Protein AF-A0A7S3KSI7-F1 (afdb_monomer)

Radius of gyration: 38.31 Å; Cα contacts (8 Å, |Δi|>4): 47; chains: 1; bounding box: 73×59×110 Å

Nearest PDB structures (foldseek):
  5izs-assembly2_D  TM=7.923E-01  e=4.953E+00  synthetic construct
  7sqc-assembly1_1X  TM=5.044E-01  e=9.067E+00  Chlamydomonas reinhardtii

pLDDT: mean 72.1, std 18.75, range [38.03, 95.75]

Sequence (167 aa):
MSDFTNKLNKFKLYYVPPKTVVEKDIQKEEAYDKYTKAVSMTLAVPLFLQGYQITLINKPGMSSTFNRISKLKWLSVLGATGLGLYHLFELDKRLTYLNRIYPEKTEYQKNLSREAVLHKLRGEQQGKKQFTAQETQIYKKMYSLGSNPSAKATKSYIPVDFKPDDE

Organism: Euplotes crassus (NCBI:txid5936)

Solvent-accessible surface area (backbone atoms only — not comparable to full-atom values): 9932 Å² total; per-residue (Å²): 118,68,70,56,55,57,49,51,55,54,46,66,77,62,65,72,55,73,66,59,55,55,52,50,50,54,56,48,50,56,51,50,50,51,45,51,54,53,42,50,60,42,49,46,54,33,51,49,46,50,55,53,51,56,76,50,62,94,45,88,90,44,63,68,59,50,54,51,50,53,52,49,29,54,52,37,45,54,50,29,52,53,53,41,51,52,48,48,55,52,48,53,52,50,52,52,49,50,43,66,77,55,63,73,72,47,71,67,54,50,50,49,52,51,48,52,52,50,48,50,55,50,49,54,51,62,75,56,62,71,69,50,74,64,54,51,49,52,52,49,55,70,72,63,67,70,82,76,100,79,74,82,90,76,83,85,85,75,87,75,89,87,78,87,84,90,130

Foldseek 3Di:
DVVVVVVVVVCVVQDDDPVLVVVLVVQLVVLVVVLVVLLVVLVVVLVVLVVVLVVCPPDPPCVVVNVVSVVVSVVSVVVSVVVSVVSVVVSVVVNVVSCVVRPDQPVVNVVVVVVVVVVVVVVVVVVPPPCDPVNVVVVCVVVVPDDDPDDDDDDDDDPDDDDDDDD

Structure (mmCIF, N/CA/C/O backbone):
data_AF-A0A7S3KSI7-F1
#
_entry.id   AF-A0A7S3KSI7-F1
#
loop_
_atom_site.group_PDB
_atom_site.id
_atom_site.type_symbol
_atom_site.label_atom_id
_atom_site.label_alt_id
_atom_site.label_comp_id
_atom_site.label_asym_id
_atom_site.label_entity_id
_atom_site.label_seq_id
_atom_site.pdbx_PDB_ins_code
_atom_site.Cartn_x
_atom_site.Cartn_y
_atom_site.Cartn_z
_atom_site.occupancy
_atom_site.B_iso_or_equiv
_atom_site.auth_seq_id
_atom_site.auth_comp_id
_atom_site.auth_asym_id
_atom_site.auth_atom_id
_atom_site.pdbx_PDB_model_num
ATOM 1 N N . MET A 1 1 ? 37.770 -2.211 -34.748 1.00 46.41 1 MET A N 1
ATOM 2 C CA . MET A 1 1 ? 36.329 -2.254 -35.107 1.00 46.41 1 MET A CA 1
ATOM 3 C C . MET A 1 1 ? 35.544 -3.380 -34.414 1.00 46.41 1 MET A C 1
ATOM 5 O O . MET A 1 1 ? 34.334 -3.242 -34.305 1.00 46.41 1 MET A O 1
ATOM 9 N N . SER A 1 2 ? 36.180 -4.438 -33.887 1.00 48.22 2 SER A N 1
ATOM 10 C CA . SER A 1 2 ? 35.518 -5.564 -33.187 1.00 48.22 2 SER A CA 1
ATOM 11 C C . SER A 1 2 ? 34.871 -5.209 -31.836 1.00 48.22 2 SER A C 1
ATOM 13 O O . SER A 1 2 ? 33.855 -5.793 -31.462 1.00 48.22 2 SER A O 1
ATOM 15 N N . ASP A 1 3 ? 35.395 -4.210 -31.119 1.00 53.09 3 ASP A N 1
ATOM 16 C CA . ASP A 1 3 ? 34.786 -3.736 -29.865 1.00 53.09 3 ASP A CA 1
ATOM 17 C C . ASP A 1 3 ? 33.404 -3.111 -30.067 1.00 53.09 3 ASP A C 1
ATOM 19 O O . ASP A 1 3 ? 32.559 -3.138 -29.169 1.00 53.09 3 ASP A O 1
ATOM 23 N N . PHE A 1 4 ? 33.149 -2.556 -31.254 1.00 52.59 4 PHE A N 1
A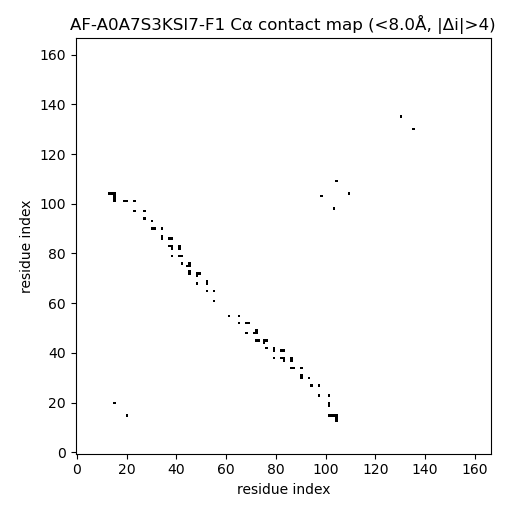TOM 24 C CA . PHE A 1 4 ? 31.880 -1.910 -31.564 1.00 52.59 4 PHE A CA 1
ATOM 25 C C . PHE A 1 4 ? 30.775 -2.943 -31.793 1.00 52.59 4 PHE A C 1
ATOM 27 O O . PHE A 1 4 ? 29.666 -2.761 -31.300 1.00 52.59 4 PHE A O 1
ATOM 34 N N . THR A 1 5 ? 31.084 -4.062 -32.452 1.00 55.84 5 THR A N 1
ATOM 35 C CA . THR A 1 5 ? 30.153 -5.177 -32.685 1.00 55.84 5 THR A CA 1
ATOM 36 C C . THR A 1 5 ? 29.806 -5.925 -31.397 1.00 55.84 5 THR A C 1
ATOM 38 O O . THR A 1 5 ? 28.632 -6.219 -31.167 1.00 55.84 5 THR A O 1
ATOM 41 N N . ASN A 1 6 ? 30.774 -6.143 -30.499 1.00 55.34 6 ASN A N 1
ATOM 42 C CA . ASN A 1 6 ? 30.502 -6.723 -29.176 1.00 55.34 6 ASN A CA 1
ATOM 43 C C . ASN A 1 6 ? 29.644 -5.803 -28.294 1.00 55.34 6 ASN A C 1
ATOM 45 O O . ASN A 1 6 ? 28.735 -6.269 -27.600 1.00 55.34 6 ASN A O 1
ATOM 49 N N . LYS A 1 7 ? 29.876 -4.485 -28.350 1.00 53.31 7 LYS A N 1
ATOM 50 C CA . LYS A 1 7 ? 29.002 -3.504 -27.693 1.00 53.31 7 LYS A CA 1
ATOM 51 C C . LYS A 1 7 ? 27.604 -3.501 -28.316 1.00 53.31 7 LYS A C 1
ATOM 53 O O . LYS A 1 7 ? 26.633 -3.522 -27.567 1.00 53.31 7 LYS A O 1
ATOM 58 N N . LEU A 1 8 ? 27.478 -3.559 -29.643 1.00 53.25 8 LEU A N 1
ATOM 59 C CA . LEU A 1 8 ? 26.185 -3.575 -30.342 1.00 53.25 8 LEU A CA 1
ATOM 60 C C . LEU A 1 8 ? 25.327 -4.797 -29.970 1.00 53.25 8 LEU A C 1
ATOM 62 O O . LEU A 1 8 ? 24.127 -4.659 -29.731 1.00 53.25 8 LEU A O 1
ATOM 66 N N . ASN A 1 9 ? 25.944 -5.976 -29.850 1.00 47.94 9 ASN A N 1
ATOM 67 C CA . ASN A 1 9 ? 25.255 -7.188 -29.402 1.00 47.94 9 ASN A CA 1
ATOM 68 C C . ASN A 1 9 ? 24.831 -7.108 -27.929 1.00 47.94 9 ASN A C 1
ATOM 70 O O . ASN A 1 9 ? 23.714 -7.507 -27.600 1.00 47.94 9 ASN A O 1
ATOM 74 N N . LYS A 1 10 ? 25.649 -6.502 -27.054 1.00 53.81 10 LYS A N 1
ATOM 75 C CA . LYS A 1 10 ? 25.213 -6.152 -25.691 1.00 53.81 10 LYS A CA 1
ATOM 76 C C . LYS A 1 10 ? 24.030 -5.177 -25.708 1.00 53.81 10 LYS A C 1
ATOM 78 O O . LYS A 1 10 ? 23.093 -5.367 -24.944 1.00 53.81 10 LYS A O 1
ATOM 83 N N . PHE A 1 11 ? 24.012 -4.181 -26.594 1.00 51.50 11 PHE A N 1
ATOM 84 C CA . PHE A 1 11 ? 22.884 -3.246 -26.710 1.00 51.50 11 PHE A CA 1
ATOM 85 C C . PHE A 1 11 ? 21.586 -3.919 -27.143 1.00 51.50 11 PHE A C 1
ATOM 87 O O . PHE A 1 11 ? 20.526 -3.569 -26.629 1.00 51.50 11 PHE A O 1
ATOM 94 N N . LYS A 1 12 ? 21.661 -4.907 -28.039 1.00 52.75 12 LYS A N 1
ATOM 95 C CA . LYS A 1 12 ? 20.489 -5.669 -28.485 1.00 52.75 12 LYS A CA 1
ATOM 96 C C . LYS A 1 12 ? 19.874 -6.503 -27.354 1.00 52.75 12 LYS A C 1
ATOM 98 O O . LYS A 1 12 ? 18.660 -6.656 -27.320 1.00 52.75 12 LYS A O 1
ATOM 103 N N . LEU A 1 13 ? 20.693 -6.972 -26.408 1.00 49.91 13 LEU A N 1
ATOM 104 C CA . LEU A 1 13 ? 20.244 -7.754 -25.250 1.00 49.91 13 LEU A CA 1
ATOM 105 C C . LEU A 1 13 ? 19.521 -6.922 -24.172 1.00 49.91 13 LEU A C 1
ATOM 107 O O . LEU A 1 13 ? 18.749 -7.478 -23.400 1.00 49.91 13 LEU A O 1
ATOM 111 N N . TYR A 1 14 ? 19.755 -5.605 -24.118 1.00 54.44 14 TYR A N 1
ATOM 112 C CA . TYR A 1 14 ? 19.194 -4.705 -23.095 1.00 54.44 14 TYR A CA 1
ATOM 113 C C . TYR A 1 14 ? 18.338 -3.570 -23.678 1.00 54.44 14 TYR A C 1
ATOM 115 O O . TYR A 1 14 ? 17.995 -2.610 -22.981 1.00 54.44 14 TYR A O 1
ATOM 123 N N . TYR A 1 15 ? 17.983 -3.642 -24.963 1.00 56.59 15 TYR A N 1
ATOM 124 C CA . TYR A 1 15 ? 17.080 -2.668 -25.560 1.00 56.59 15 TYR A CA 1
ATOM 125 C C . TYR A 1 15 ? 15.649 -2.931 -25.088 1.00 56.59 15 TYR A C 1
ATOM 127 O O . TYR A 1 15 ? 14.918 -3.726 -25.666 1.00 56.59 15 TYR A O 1
ATOM 135 N N . VAL A 1 16 ? 15.251 -2.225 -24.033 1.00 59.00 16 VAL A N 1
ATOM 136 C CA . VAL A 1 16 ? 13.857 -2.142 -23.595 1.00 59.00 16 VAL A CA 1
ATOM 137 C C . VAL A 1 16 ? 13.139 -1.116 -24.491 1.00 59.00 16 VAL A C 1
ATOM 139 O O . VAL A 1 16 ? 13.557 0.058 -24.511 1.00 59.00 16 VAL A O 1
ATOM 142 N N . PRO A 1 17 ? 12.114 -1.521 -25.270 1.00 60.16 17 PRO A N 1
ATOM 143 C CA . PRO A 1 17 ? 11.303 -0.591 -26.045 1.00 60.16 17 PRO A CA 1
ATOM 144 C C . PRO A 1 17 ? 10.681 0.489 -25.142 1.00 60.16 17 PRO A C 1
ATOM 146 O O . PRO A 1 17 ? 10.358 0.226 -23.987 1.00 60.16 17 PRO A O 1
ATOM 149 N N . PRO A 1 18 ? 10.435 1.710 -25.640 1.00 63.09 18 PRO A N 1
ATOM 150 C CA . PRO A 1 18 ? 9.734 2.726 -24.851 1.00 63.09 18 PRO A CA 1
ATOM 151 C C . PRO A 1 18 ? 8.331 2.261 -24.420 1.00 63.09 18 PRO A C 1
ATOM 153 O O . PRO A 1 18 ? 7.899 2.569 -23.315 1.00 63.09 18 PRO A O 1
ATOM 156 N N . LYS A 1 19 ? 7.657 1.441 -25.240 1.00 64.50 19 LYS A N 1
ATOM 157 C CA . LYS A 1 19 ? 6.333 0.874 -24.932 1.00 64.50 19 LYS A CA 1
ATOM 158 C C . LYS A 1 19 ? 6.326 -0.006 -23.675 1.00 64.50 19 LYS A C 1
ATOM 160 O O . LYS A 1 19 ? 5.401 0.089 -22.883 1.00 64.50 19 LYS A O 1
ATOM 165 N N . THR A 1 20 ? 7.375 -0.796 -23.449 1.00 68.19 20 THR A N 1
ATOM 166 C CA . THR A 1 20 ? 7.461 -1.691 -22.281 1.00 68.19 20 THR A CA 1
ATOM 167 C C . THR A 1 20 ? 7.762 -0.944 -20.981 1.00 68.19 20 THR A C 1
ATOM 169 O O . THR A 1 20 ? 7.470 -1.450 -19.906 1.00 68.19 20 THR A O 1
ATOM 172 N N . VAL A 1 21 ? 8.332 0.267 -21.057 1.00 69.31 21 VAL A N 1
ATOM 173 C CA . VAL A 1 21 ? 8.498 1.133 -19.875 1.00 69.31 21 VAL A CA 1
ATOM 174 C C . VAL A 1 21 ? 7.144 1.697 -19.445 1.00 69.31 21 VAL A C 1
ATOM 176 O O . VAL A 1 21 ? 6.805 1.623 -18.273 1.00 69.31 21 VAL A O 1
ATOM 179 N N . VAL A 1 22 ? 6.338 2.165 -20.404 1.00 73.81 22 VAL A N 1
ATOM 180 C CA . VAL A 1 22 ? 4.974 2.654 -20.134 1.00 73.81 22 VAL A CA 1
ATOM 181 C C . VAL A 1 22 ? 4.102 1.547 -19.536 1.00 73.81 22 VAL A C 1
ATOM 183 O O . VAL A 1 22 ? 3.391 1.769 -18.564 1.00 73.81 22 VAL A O 1
ATOM 186 N N . GLU A 1 23 ? 4.195 0.33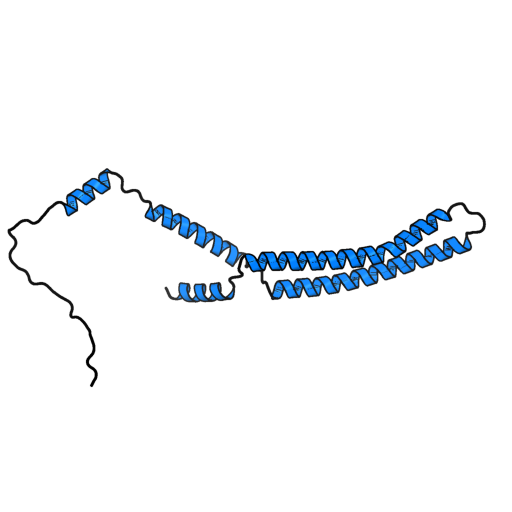1 -20.070 1.00 76.81 23 GLU A N 1
ATOM 187 C CA . GLU A 1 23 ? 3.441 -0.816 -19.558 1.00 76.81 23 GLU A CA 1
ATOM 188 C C . GLU A 1 23 ? 3.864 -1.216 -18.134 1.00 76.81 23 GLU A C 1
ATOM 190 O O . GLU A 1 23 ? 3.015 -1.535 -17.302 1.00 76.81 23 GLU A O 1
ATOM 195 N N . LYS A 1 24 ? 5.164 -1.122 -17.814 1.00 77.62 24 LYS A N 1
ATOM 196 C CA . LYS A 1 24 ? 5.678 -1.298 -16.447 1.00 77.62 24 LYS A CA 1
ATOM 197 C C . LYS A 1 24 ? 5.070 -0.275 -15.488 1.00 77.62 24 LYS A C 1
ATOM 199 O O . LYS A 1 24 ? 4.698 -0.646 -14.377 1.00 77.62 24 LYS A O 1
ATOM 204 N N . ASP A 1 25 ? 4.985 0.987 -15.897 1.00 81.12 25 ASP A N 1
ATOM 205 C CA . ASP A 1 25 ? 4.461 2.057 -15.047 1.00 81.12 25 ASP A CA 1
ATOM 206 C C . ASP A 1 25 ? 2.959 1.882 -14.782 1.00 81.12 25 ASP A C 1
ATOM 208 O O . ASP A 1 25 ? 2.550 1.947 -13.624 1.00 81.12 25 ASP A O 1
ATOM 212 N N . ILE A 1 26 ? 2.171 1.501 -15.795 1.00 85.19 26 ILE A N 1
ATOM 213 C CA . ILE A 1 26 ? 0.746 1.150 -15.629 1.00 85.19 26 ILE A CA 1
ATOM 214 C C . ILE A 1 26 ? 0.580 -0.014 -14.639 1.00 85.19 26 ILE A C 1
ATOM 216 O O . ILE A 1 26 ? -0.262 0.030 -13.744 1.00 85.19 26 ILE A O 1
ATOM 220 N N . GLN A 1 27 ? 1.408 -1.057 -14.754 1.00 84.31 27 GLN A N 1
ATOM 221 C CA . GLN A 1 27 ? 1.342 -2.213 -13.851 1.00 84.31 27 GLN A CA 1
ATOM 222 C C . GLN A 1 27 ? 1.767 -1.878 -12.415 1.00 84.31 27 GLN A C 1
ATOM 224 O O . GLN A 1 27 ? 1.268 -2.493 -11.467 1.00 84.31 27 GLN A O 1
ATOM 229 N N . LYS A 1 28 ? 2.688 -0.923 -12.235 1.00 87.88 28 LYS A N 1
ATOM 230 C CA . LYS A 1 28 ? 3.038 -0.394 -10.911 1.00 87.88 28 LYS A CA 1
ATOM 231 C C . LYS A 1 28 ? 1.865 0.379 -10.324 1.00 87.88 28 LYS A C 1
ATOM 233 O O . LYS A 1 28 ? 1.501 0.111 -9.184 1.00 87.88 28 LYS A O 1
ATOM 238 N N . GLU A 1 29 ? 1.276 1.289 -11.091 1.00 89.62 29 GLU A N 1
ATOM 239 C CA . GLU A 1 29 ? 0.133 2.102 -10.669 1.00 89.62 29 GLU A CA 1
ATOM 240 C C . GLU A 1 29 ? -1.051 1.222 -10.249 1.00 89.62 29 GLU A C 1
ATOM 242 O O . GLU A 1 29 ? -1.547 1.349 -9.133 1.00 89.62 29 GLU A O 1
ATOM 247 N N . GLU A 1 30 ? -1.396 0.208 -11.047 1.00 90.56 30 GLU A N 1
ATOM 248 C CA . GLU A 1 30 ? -2.461 -0.740 -10.705 1.00 90.56 30 GLU A CA 1
ATOM 249 C C . GLU A 1 30 ? -2.161 -1.531 -9.414 1.00 90.56 30 GLU A C 1
ATOM 251 O O . GLU A 1 30 ? -3.061 -1.844 -8.625 1.00 90.56 30 GLU A O 1
ATOM 256 N N . ALA A 1 31 ? -0.893 -1.881 -9.174 1.00 88.44 31 ALA A N 1
ATOM 257 C CA . ALA A 1 31 ? -0.484 -2.549 -7.941 1.00 88.44 31 ALA A CA 1
ATOM 258 C C . ALA A 1 31 ? -0.586 -1.614 -6.723 1.00 88.44 31 ALA A C 1
ATOM 260 O O . ALA A 1 31 ? -1.061 -2.044 -5.667 1.00 88.44 31 ALA A O 1
ATOM 261 N N . TYR A 1 32 ? -0.201 -0.345 -6.876 1.00 91.75 32 TYR A N 1
ATOM 262 C CA . TYR A 1 32 ? -0.352 0.680 -5.841 1.00 91.75 32 TYR A CA 1
ATOM 263 C C . TYR A 1 32 ? -1.821 0.980 -5.534 1.00 91.75 32 TYR A C 1
ATOM 265 O O . TYR A 1 32 ? -2.178 1.099 -4.361 1.00 91.75 32 TYR A O 1
ATOM 273 N N . ASP A 1 33 ? -2.688 1.032 -6.541 1.00 93.50 33 ASP A N 1
ATOM 274 C CA . ASP A 1 33 ? -4.127 1.231 -6.349 1.00 93.50 33 ASP A CA 1
ATOM 275 C C . ASP A 1 33 ? -4.753 0.083 -5.556 1.00 93.50 33 ASP A C 1
ATOM 277 O O . ASP A 1 33 ? -5.522 0.306 -4.616 1.00 93.50 33 ASP A O 1
ATOM 281 N N . LYS A 1 34 ? -4.380 -1.162 -5.876 1.00 91.62 34 LYS A N 1
ATOM 282 C CA . LYS A 1 34 ? -4.828 -2.345 -5.125 1.00 91.62 34 LYS A CA 1
ATOM 283 C C . LYS A 1 34 ? -4.375 -2.292 -3.669 1.00 91.62 34 LYS A C 1
ATOM 285 O O . LYS A 1 34 ? -5.193 -2.527 -2.779 1.00 91.62 34 LYS A O 1
ATOM 290 N N . TYR A 1 35 ? -3.112 -1.939 -3.427 1.00 92.38 35 TYR A N 1
ATOM 291 C CA . TYR A 1 35 ? -2.580 -1.742 -2.077 1.00 92.38 35 TYR A CA 1
ATOM 292 C C . TYR A 1 35 ? -3.349 -0.646 -1.325 1.00 92.38 35 TYR A C 1
ATOM 294 O O . TYR A 1 35 ? -3.847 -0.874 -0.224 1.00 92.38 35 TYR A O 1
ATOM 302 N N . THR A 1 36 ? -3.523 0.519 -1.945 1.00 92.88 36 THR A N 1
ATOM 303 C CA . THR A 1 36 ? -4.201 1.676 -1.344 1.00 92.88 36 THR A CA 1
ATOM 304 C C . THR A 1 36 ? -5.651 1.349 -0.999 1.00 92.88 36 THR A C 1
ATOM 306 O O . THR A 1 36 ? -6.130 1.671 0.092 1.00 92.88 36 THR A O 1
ATOM 309 N N . LYS A 1 37 ? -6.356 0.645 -1.888 1.00 93.56 37 LYS A N 1
ATOM 310 C CA . LYS A 1 37 ? -7.725 0.184 -1.648 1.00 93.56 37 LYS A CA 1
ATOM 311 C C . LYS A 1 37 ? -7.798 -0.823 -0.496 1.00 93.56 37 LYS A C 1
ATOM 313 O O . LYS A 1 37 ? -8.681 -0.709 0.349 1.00 93.56 37 LYS A O 1
ATOM 318 N N . ALA A 1 38 ? -6.867 -1.773 -0.426 1.00 90.25 38 ALA A N 1
ATOM 319 C CA . ALA A 1 38 ? -6.823 -2.748 0.662 1.00 90.25 38 ALA A CA 1
ATOM 320 C C . ALA A 1 38 ? -6.550 -2.076 2.020 1.00 90.25 38 ALA A C 1
ATOM 322 O O . ALA A 1 38 ? -7.282 -2.305 2.982 1.00 90.25 38 ALA A O 1
ATOM 323 N N . VAL A 1 39 ? -5.554 -1.188 2.088 1.00 91.44 39 VAL A N 1
ATOM 324 C CA . VAL A 1 39 ? -5.181 -0.478 3.325 1.00 91.44 39 VAL A CA 1
ATOM 325 C C . VAL A 1 39 ? -6.261 0.510 3.771 1.00 91.44 39 VAL A C 1
ATOM 327 O O . VAL A 1 39 ? -6.555 0.623 4.960 1.00 91.44 39 VAL A O 1
ATOM 330 N N . SER A 1 40 ? -6.899 1.216 2.838 1.00 92.25 40 SER A N 1
ATOM 331 C CA . SER A 1 40 ? -8.008 2.115 3.183 1.00 92.25 40 SER A CA 1
ATOM 332 C C . SER A 1 40 ? -9.214 1.354 3.738 1.00 92.25 40 SER A C 1
ATOM 334 O O . SER A 1 40 ? -9.809 1.799 4.720 1.00 92.25 40 SER A O 1
ATOM 336 N N . MET A 1 41 ? -9.540 0.177 3.189 1.00 91.75 41 MET A N 1
ATOM 337 C CA . MET A 1 41 ? -10.603 -0.677 3.732 1.00 91.75 41 MET A CA 1
ATOM 338 C C . MET A 1 41 ? -10.288 -1.178 5.144 1.00 91.75 41 MET A C 1
ATOM 340 O O . MET A 1 41 ? -11.175 -1.177 5.999 1.00 91.75 41 MET A O 1
ATOM 344 N N . THR A 1 42 ? -9.045 -1.573 5.426 1.00 91.56 42 THR A N 1
ATOM 345 C CA . THR A 1 42 ? -8.671 -2.040 6.772 1.00 91.56 42 THR A CA 1
ATOM 346 C C . THR A 1 42 ? -8.648 -0.901 7.793 1.00 91.56 42 THR A C 1
ATOM 348 O O . THR A 1 42 ? -9.044 -1.109 8.940 1.00 91.56 42 THR A O 1
ATOM 351 N N . LEU A 1 43 ? -8.279 0.319 7.385 1.00 92.62 43 LEU A N 1
ATOM 352 C CA . LEU A 1 43 ? -8.333 1.518 8.233 1.00 92.62 43 LEU A CA 1
ATOM 353 C C . LEU A 1 43 ? -9.749 2.082 8.434 1.00 92.62 43 LEU A C 1
ATOM 355 O O . LEU A 1 43 ? -9.987 2.793 9.412 1.00 92.62 43 LEU A O 1
ATOM 359 N N . ALA A 1 44 ? -10.714 1.747 7.577 1.00 94.12 44 ALA A N 1
ATOM 360 C CA . ALA A 1 44 ? -12.099 2.182 7.757 1.00 94.12 44 ALA A CA 1
ATOM 361 C C . ALA A 1 44 ? -12.715 1.653 9.068 1.00 94.12 44 ALA A C 1
ATOM 363 O O . ALA A 1 44 ? -13.502 2.347 9.711 1.00 94.12 44 ALA A O 1
ATOM 364 N N . VAL A 1 45 ? -12.322 0.453 9.507 1.00 93.50 45 VAL A N 1
ATOM 365 C CA . VAL A 1 45 ? -12.831 -0.187 10.733 1.00 93.50 45 VAL A CA 1
ATOM 366 C C . VAL A 1 45 ? -12.488 0.605 12.008 1.00 93.50 45 VAL A C 1
ATOM 368 O O . VAL A 1 45 ? -13.415 0.974 12.736 1.00 93.50 45 VAL A O 1
ATOM 371 N N . PRO A 1 46 ? -11.211 0.923 12.313 1.00 94.31 46 PRO A N 1
ATOM 372 C CA . PRO A 1 46 ? -10.881 1.734 13.484 1.00 94.31 46 PRO A CA 1
ATOM 373 C C . PRO A 1 46 ? -11.483 3.142 13.418 1.00 94.31 46 PRO A C 1
ATOM 375 O O . PRO A 1 46 ? -11.871 3.678 14.457 1.00 94.31 46 PRO A O 1
ATOM 378 N N . LEU A 1 47 ? -11.617 3.730 12.222 1.00 94.12 47 LEU A N 1
ATOM 379 C CA . LEU A 1 47 ? -12.269 5.033 12.043 1.00 94.12 47 LEU A CA 1
ATOM 380 C C . LEU A 1 47 ? -13.764 4.977 12.369 1.00 94.12 47 LEU A C 1
ATOM 382 O O . LEU A 1 47 ? -14.276 5.857 13.063 1.00 94.12 47 LEU A O 1
ATOM 386 N N . PHE A 1 48 ? -14.455 3.920 11.945 1.00 95.50 48 PHE A N 1
ATOM 387 C CA . PHE A 1 48 ? -15.851 3.699 12.307 1.00 95.50 48 PHE A CA 1
ATOM 388 C C . PHE A 1 48 ? -16.017 3.533 13.823 1.00 95.50 48 PHE A C 1
ATOM 390 O O . PHE A 1 48 ? -16.887 4.163 14.426 1.00 95.50 48 PHE A O 1
ATOM 397 N N . LEU A 1 49 ? -15.141 2.753 14.466 1.00 94.25 49 LEU A N 1
ATOM 398 C CA . LEU A 1 49 ? -15.139 2.591 15.924 1.00 94.25 49 LEU A CA 1
ATOM 399 C C . LEU A 1 49 ? -14.849 3.907 16.655 1.00 94.25 49 LEU A C 1
ATOM 401 O O . LEU A 1 49 ? -15.459 4.171 17.691 1.00 94.25 49 LEU A O 1
ATOM 405 N N . GLN A 1 50 ? -13.965 4.750 16.117 1.00 93.69 50 GLN A N 1
ATOM 406 C CA . GLN A 1 50 ? -13.702 6.088 16.645 1.00 93.69 50 GLN A CA 1
ATOM 407 C C . GLN A 1 50 ? -14.942 6.985 16.533 1.00 93.69 50 GLN A C 1
ATOM 409 O O . GLN A 1 50 ? -15.302 7.644 17.509 1.00 93.69 50 GLN A O 1
ATOM 414 N N . GLY A 1 51 ? -15.624 6.978 15.385 1.00 93.88 51 GLY A N 1
ATOM 415 C CA . GLY A 1 51 ? -16.888 7.692 15.200 1.00 93.88 51 GLY A CA 1
ATOM 416 C C . GLY A 1 51 ? -17.949 7.225 16.196 1.00 93.88 51 GLY A C 1
ATOM 417 O O . GLY A 1 51 ? -18.554 8.039 16.892 1.00 93.88 51 GLY A O 1
ATOM 418 N N . TYR A 1 52 ? -18.102 5.909 16.353 1.00 92.81 52 TYR A N 1
ATOM 419 C CA . TYR A 1 52 ? -19.032 5.331 17.320 1.00 92.81 52 TYR A CA 1
ATOM 420 C C . TYR A 1 52 ? -18.679 5.709 18.765 1.00 92.81 52 TYR A C 1
ATOM 422 O O . TYR A 1 52 ? -19.561 6.084 19.537 1.00 92.81 52 TYR A O 1
ATOM 430 N N . GLN A 1 53 ? -17.393 5.709 19.123 1.00 92.31 53 GLN A N 1
ATOM 431 C CA . GLN A 1 53 ? -16.926 6.146 20.438 1.00 92.31 53 GLN A CA 1
ATOM 432 C C . GLN A 1 53 ? -17.313 7.604 20.731 1.00 92.31 53 GLN A C 1
ATOM 434 O O . GLN A 1 53 ? -17.730 7.898 21.851 1.00 92.31 53 GLN A O 1
ATOM 439 N N . ILE A 1 54 ? -17.241 8.496 19.735 1.00 92.50 54 ILE A N 1
ATOM 440 C CA . ILE A 1 54 ? -17.648 9.904 19.871 1.00 92.50 54 ILE A CA 1
ATOM 441 C C . ILE A 1 54 ? -19.150 10.020 20.167 1.00 92.50 54 ILE A C 1
ATOM 443 O O . ILE A 1 54 ? -19.535 10.803 21.032 1.00 92.50 54 ILE A O 1
ATOM 447 N N . THR A 1 55 ? -20.000 9.195 19.544 1.00 91.94 55 THR A N 1
ATOM 448 C CA . THR A 1 55 ? -21.460 9.219 19.799 1.00 91.94 55 THR A CA 1
ATOM 449 C C . THR A 1 55 ? -21.863 8.830 21.227 1.00 91.94 55 THR A C 1
ATOM 451 O O . THR A 1 55 ? -23.000 9.069 21.645 1.00 91.94 55 THR A O 1
ATOM 454 N N . LEU A 1 56 ? -20.950 8.204 21.974 1.00 88.12 56 LEU A N 1
ATOM 455 C CA . LEU A 1 56 ? -21.161 7.766 23.353 1.00 88.12 56 LEU A CA 1
ATOM 456 C C . LEU A 1 56 ? -20.599 8.750 24.385 1.00 88.12 56 LEU A C 1
ATOM 458 O O . LEU A 1 56 ? -20.853 8.580 25.580 1.00 88.12 56 LEU A O 1
ATOM 462 N N . ILE A 1 57 ? -19.863 9.775 23.947 1.00 86.81 57 ILE A N 1
ATOM 463 C CA . ILE A 1 57 ? -19.377 10.839 24.826 1.00 86.81 57 ILE A CA 1
ATOM 464 C C . ILE A 1 57 ? -20.596 11.554 25.428 1.00 86.81 57 ILE A C 1
ATOM 466 O O . ILE A 1 57 ? -21.563 11.850 24.732 1.00 86.81 57 ILE A O 1
ATOM 470 N N . ASN A 1 58 ? -20.564 11.795 26.741 1.00 83.25 58 ASN A N 1
ATOM 471 C CA . ASN A 1 58 ? -21.637 12.418 27.530 1.00 83.25 58 ASN A CA 1
ATOM 472 C C . ASN A 1 58 ? -22.949 11.625 27.675 1.00 83.25 58 ASN A C 1
ATOM 474 O O . ASN A 1 58 ? -23.941 12.193 28.127 1.00 83.25 58 ASN A O 1
ATOM 478 N N . LYS A 1 59 ? -22.979 10.316 27.381 1.00 86.38 59 LYS A N 1
ATOM 479 C CA . LYS A 1 59 ? -24.125 9.463 27.749 1.00 86.38 59 LYS A CA 1
ATOM 480 C C . LYS A 1 59 ? -23.919 8.825 29.134 1.00 86.38 59 LYS A C 1
ATOM 482 O O . LYS A 1 59 ? -23.158 7.855 29.240 1.00 86.38 59 LYS A O 1
ATOM 487 N N . PRO A 1 60 ? -24.571 9.325 30.203 1.00 81.12 60 PRO A N 1
ATOM 488 C CA . PRO A 1 60 ? -24.463 8.723 31.530 1.00 81.12 60 PRO A CA 1
ATOM 489 C C . PRO A 1 60 ? -24.979 7.274 31.495 1.00 81.12 60 PRO A C 1
ATOM 491 O O . PRO A 1 60 ? -25.997 6.981 30.875 1.00 81.12 60 PRO A O 1
ATOM 494 N N . GLY A 1 61 ? -24.234 6.348 32.105 1.00 84.00 61 GLY A N 1
ATOM 495 C CA . GLY A 1 61 ? -24.543 4.907 32.113 1.00 84.00 61 GLY A CA 1
ATOM 496 C C . GLY A 1 61 ? -23.865 4.069 31.016 1.00 84.00 61 GLY A C 1
ATOM 497 O O . GLY A 1 61 ? -23.798 2.850 31.142 1.00 84.00 61 GLY A O 1
ATOM 498 N N . MET A 1 62 ? -23.265 4.684 29.989 1.00 88.19 62 MET A N 1
ATOM 499 C CA . MET A 1 62 ? -22.595 3.972 28.879 1.00 88.19 62 MET A CA 1
ATOM 500 C C . MET A 1 62 ? -21.076 3.772 29.075 1.00 88.19 62 MET A C 1
ATOM 502 O O . MET A 1 62 ? -20.374 3.361 28.150 1.00 88.19 62 MET A O 1
ATOM 506 N N . SER A 1 63 ? -20.548 4.020 30.280 1.00 86.88 63 SER A N 1
ATOM 507 C CA . SER A 1 63 ? -19.102 3.957 30.580 1.00 86.88 63 SER A CA 1
ATOM 508 C C . SER A 1 63 ? -18.476 2.581 30.289 1.00 86.88 63 SER A C 1
ATOM 510 O O . SER A 1 63 ? -17.404 2.482 29.688 1.00 86.88 63 SER A O 1
ATOM 512 N N . SER A 1 64 ? -19.181 1.493 30.625 1.00 89.69 64 SER A N 1
ATOM 513 C CA . SER A 1 64 ? -18.717 0.126 30.334 1.00 89.69 64 SER A CA 1
ATOM 514 C C . SER A 1 64 ? -18.581 -0.122 28.826 1.00 89.69 64 SER A C 1
ATOM 516 O O . SER A 1 64 ? -17.573 -0.660 28.360 1.00 89.69 64 SER A O 1
ATOM 518 N N . THR A 1 65 ? -19.558 0.340 28.044 1.00 89.31 65 THR A N 1
ATOM 519 C CA . THR A 1 65 ? -19.568 0.233 26.581 1.00 89.31 65 THR A CA 1
ATOM 520 C C . THR A 1 65 ? -18.438 1.051 25.958 1.00 89.31 65 THR A C 1
ATOM 522 O O . THR A 1 65 ? -17.712 0.537 25.107 1.00 89.31 65 THR A O 1
ATOM 525 N N . PHE A 1 66 ? -18.219 2.281 26.432 1.00 91.81 66 PHE A N 1
ATOM 526 C CA . PHE A 1 66 ? -17.124 3.145 25.983 1.00 91.81 66 PHE A CA 1
ATOM 527 C C . PHE A 1 66 ? -15.755 2.468 26.152 1.00 91.81 66 PHE A C 1
ATOM 529 O O . PHE A 1 66 ? -14.951 2.429 25.217 1.00 91.81 66 PHE A O 1
ATOM 536 N N . ASN A 1 67 ? -15.512 1.854 27.313 1.00 90.75 67 ASN A N 1
ATOM 537 C CA . ASN A 1 67 ? -14.261 1.146 27.585 1.00 90.75 67 ASN A CA 1
ATOM 538 C C . ASN A 1 67 ? -14.077 -0.094 26.697 1.00 90.75 67 ASN A C 1
ATOM 540 O O . ASN A 1 67 ? -12.965 -0.356 26.232 1.00 90.75 67 ASN A O 1
ATOM 544 N N . ARG A 1 68 ? -15.151 -0.846 26.417 1.00 93.50 68 ARG A N 1
ATOM 545 C CA . ARG A 1 68 ? -15.106 -1.992 25.489 1.00 93.50 68 ARG A CA 1
ATOM 546 C C . ARG A 1 68 ? -14.759 -1.554 24.066 1.00 93.50 68 ARG A C 1
ATOM 548 O O . ARG A 1 68 ? -13.886 -2.158 23.447 1.00 93.50 68 ARG A O 1
ATOM 555 N N . ILE A 1 69 ? -15.380 -0.481 23.578 1.00 93.19 69 ILE A N 1
ATOM 556 C CA . ILE A 1 69 ? -15.109 0.073 22.242 1.00 93.19 69 ILE A CA 1
ATOM 557 C C . ILE A 1 69 ? -13.679 0.592 22.151 1.00 93.19 69 ILE A C 1
ATOM 559 O O . ILE A 1 69 ? -13.016 0.355 21.148 1.00 93.19 69 ILE A O 1
ATOM 563 N N . SER A 1 70 ? -13.167 1.231 23.205 1.00 91.50 70 SER A N 1
ATOM 564 C CA . SER A 1 70 ? -11.778 1.696 23.241 1.00 91.50 70 SER A CA 1
ATOM 565 C C . SER A 1 70 ? -10.785 0.537 23.060 1.00 91.50 70 SER A C 1
ATOM 567 O O . SER A 1 70 ? -9.866 0.631 22.247 1.00 91.50 70 SER A O 1
ATOM 569 N N . LYS A 1 71 ? -11.009 -0.600 23.737 1.00 94.38 71 LYS A N 1
ATOM 570 C CA . LYS A 1 71 ? -10.185 -1.814 23.570 1.00 94.38 71 LYS A CA 1
ATOM 571 C C . LYS A 1 71 ? -10.307 -2.409 22.164 1.00 94.38 71 LYS A C 1
ATOM 573 O O . LYS A 1 71 ? -9.292 -2.729 21.553 1.00 94.38 71 LYS A O 1
ATOM 578 N N . LEU A 1 72 ? -11.530 -2.519 21.640 1.00 94.44 72 LEU A N 1
ATOM 579 C CA . LEU A 1 72 ? -11.791 -2.996 20.275 1.00 94.44 72 LEU A CA 1
ATOM 580 C C . LEU A 1 72 ? -11.130 -2.107 19.222 1.00 94.44 72 LEU A C 1
ATOM 582 O O . LEU A 1 72 ? -10.548 -2.620 18.273 1.00 94.44 72 LEU A O 1
ATOM 586 N N . LYS A 1 73 ? -11.159 -0.786 19.414 1.00 94.62 73 LYS A N 1
ATOM 587 C CA . LYS A 1 73 ? -10.486 0.176 18.543 1.00 94.62 73 LYS A CA 1
ATOM 588 C C . LYS A 1 73 ? -8.987 -0.091 18.511 1.00 94.62 73 LYS A C 1
ATOM 590 O O . LYS A 1 73 ? -8.440 -0.272 17.431 1.00 94.62 73 LYS A O 1
ATOM 595 N N . TRP A 1 74 ? -8.337 -0.193 19.669 1.00 94.50 74 TRP A N 1
ATOM 596 C CA . TRP A 1 74 ? -6.908 -0.513 19.734 1.00 94.50 74 TRP A CA 1
ATOM 597 C C . TRP A 1 74 ? -6.571 -1.847 19.064 1.00 94.50 74 TRP A C 1
ATOM 599 O O . TRP A 1 74 ? -5.621 -1.917 18.287 1.00 94.50 74 TRP A O 1
ATOM 609 N N . LEU A 1 75 ? -7.383 -2.880 19.294 1.00 95.75 75 LEU A N 1
ATOM 610 C CA . LEU A 1 75 ? -7.200 -4.184 18.660 1.00 95.75 75 LEU A CA 1
ATOM 611 C C . LEU A 1 75 ? -7.373 -4.104 17.135 1.00 95.75 75 LEU A C 1
ATOM 613 O O . LEU A 1 75 ? -6.578 -4.679 16.396 1.00 95.75 75 LEU A O 1
ATOM 617 N N . SER A 1 76 ? -8.351 -3.331 16.658 1.00 94.88 76 SER A N 1
ATOM 618 C CA . SER A 1 76 ? -8.563 -3.099 15.227 1.00 94.88 76 SER A CA 1
ATOM 619 C C . SER A 1 76 ? -7.427 -2.304 14.581 1.00 94.88 76 SER A C 1
ATOM 621 O O . SER A 1 76 ? -7.052 -2.614 13.458 1.00 94.88 76 SER A O 1
ATOM 623 N N . VAL A 1 77 ? -6.824 -1.341 15.291 1.00 95.00 77 VAL A N 1
ATOM 624 C CA . VAL A 1 77 ? -5.644 -0.606 14.809 1.00 95.00 77 VAL A CA 1
ATOM 625 C C . VAL A 1 77 ? -4.455 -1.550 14.681 1.00 95.00 77 VAL A C 1
ATOM 627 O O . VAL A 1 77 ? -3.809 -1.565 13.641 1.00 95.00 77 VAL A O 1
ATOM 630 N N . LEU A 1 78 ? -4.189 -2.382 15.692 1.00 95.75 78 LEU A N 1
ATOM 631 C CA . LEU A 1 78 ? -3.106 -3.369 15.624 1.00 95.75 78 LEU A CA 1
ATOM 632 C C . LEU A 1 78 ? -3.315 -4.365 14.475 1.00 95.75 78 LEU A C 1
ATOM 634 O O . LEU A 1 78 ? -2.379 -4.640 13.725 1.00 95.75 78 LEU A O 1
ATOM 638 N N . GLY A 1 79 ? -4.545 -4.854 14.297 1.00 94.19 79 GLY A N 1
ATOM 639 C CA . GLY A 1 79 ? -4.903 -5.725 13.176 1.00 94.19 79 GLY A CA 1
ATOM 640 C C . GLY A 1 79 ? -4.742 -5.041 11.815 1.00 94.19 79 GLY A C 1
ATOM 641 O O . GLY A 1 79 ? -4.147 -5.619 10.907 1.00 94.19 79 GLY A O 1
ATOM 642 N N . ALA A 1 80 ? -5.207 -3.796 11.680 1.00 94.12 80 ALA A N 1
ATOM 643 C CA . ALA A 1 80 ? -5.084 -3.014 10.452 1.00 94.12 80 ALA A CA 1
ATOM 644 C C . ALA A 1 80 ? -3.618 -2.733 10.101 1.00 94.12 80 ALA A C 1
ATOM 646 O O . ALA A 1 80 ? -3.236 -2.882 8.943 1.00 94.12 80 ALA A O 1
ATOM 647 N N . THR A 1 81 ? -2.779 -2.408 11.088 1.00 93.94 81 THR A N 1
ATOM 648 C CA . THR A 1 81 ? -1.334 -2.234 10.886 1.00 93.94 81 THR A CA 1
ATOM 649 C C . THR A 1 81 ? -0.674 -3.539 10.443 1.00 93.94 81 THR A C 1
ATOM 65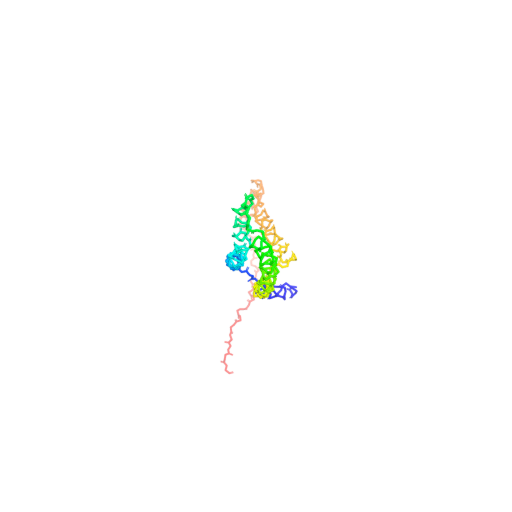1 O O . THR A 1 81 ? 0.115 -3.529 9.502 1.00 93.94 81 THR A O 1
ATOM 654 N N . GLY A 1 82 ? -1.021 -4.674 11.060 1.00 94.75 82 GLY A N 1
ATOM 655 C CA . GLY A 1 82 ? -0.494 -5.984 10.663 1.00 94.75 82 GLY A CA 1
ATOM 656 C C . GLY A 1 82 ? -0.856 -6.358 9.221 1.00 94.75 82 GLY A C 1
ATOM 657 O O . GLY A 1 82 ? 0.015 -6.749 8.445 1.00 94.75 82 GLY A O 1
ATOM 658 N N . LEU A 1 83 ? -2.121 -6.173 8.836 1.00 93.44 83 LEU A N 1
ATOM 659 C CA . LEU A 1 83 ? -2.578 -6.395 7.459 1.00 93.44 83 LEU A CA 1
ATOM 660 C C . LEU A 1 83 ? -1.970 -5.389 6.472 1.00 93.44 83 LEU A C 1
ATOM 662 O O . LEU A 1 83 ? -1.629 -5.758 5.350 1.00 93.44 83 LEU A O 1
ATOM 666 N N . GLY A 1 84 ? -1.786 -4.135 6.887 1.00 92.31 84 GLY A N 1
ATOM 667 C CA . GLY A 1 84 ? -1.118 -3.113 6.083 1.00 92.31 84 GLY A CA 1
ATOM 668 C C . GLY A 1 84 ? 0.332 -3.485 5.775 1.00 92.31 84 GLY A C 1
ATOM 669 O O . GLY A 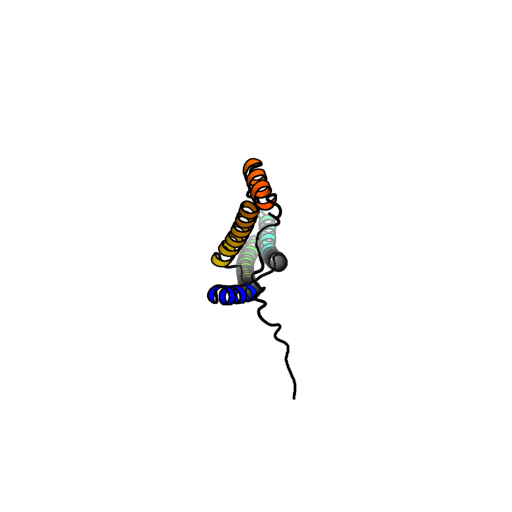1 84 ? 0.747 -3.433 4.619 1.00 92.31 84 GLY A O 1
ATOM 670 N N . LEU A 1 85 ? 1.076 -3.953 6.781 1.00 93.81 85 LEU A N 1
ATOM 671 C CA . LEU A 1 85 ? 2.438 -4.459 6.593 1.00 93.81 85 LEU A CA 1
ATOM 672 C C . LEU A 1 85 ? 2.470 -5.695 5.688 1.00 93.81 85 LEU A C 1
ATOM 674 O O . LEU A 1 85 ? 3.339 -5.794 4.827 1.00 93.81 85 LEU A O 1
ATOM 678 N N . TYR A 1 86 ? 1.518 -6.618 5.837 1.00 95.00 86 TYR A N 1
ATOM 679 C CA . TYR A 1 86 ? 1.413 -7.785 4.959 1.00 95.00 86 TYR A CA 1
ATOM 680 C C . TYR A 1 86 ? 1.249 -7.384 3.485 1.00 95.00 86 TYR A C 1
ATOM 682 O O . TYR A 1 86 ? 1.997 -7.861 2.628 1.00 95.00 86 TYR A O 1
ATOM 690 N N . HIS A 1 87 ? 0.332 -6.459 3.190 1.00 91.75 87 HIS A N 1
ATOM 691 C CA . HIS A 1 87 ? 0.137 -5.965 1.828 1.00 91.75 87 HIS A CA 1
ATOM 692 C C . HIS A 1 87 ? 1.326 -5.148 1.311 1.00 91.75 87 HIS A C 1
ATOM 694 O O . HIS A 1 87 ? 1.601 -5.179 0.113 1.00 91.75 87 HIS A O 1
ATOM 700 N N . LEU A 1 88 ? 2.065 -4.464 2.190 1.00 92.69 88 LEU A N 1
ATOM 701 C CA . LEU A 1 88 ? 3.303 -3.778 1.817 1.00 92.69 88 LEU A CA 1
ATOM 702 C C . LEU A 1 88 ? 4.372 -4.784 1.367 1.00 92.69 88 LEU A C 1
ATOM 704 O O . LEU A 1 88 ? 4.971 -4.615 0.309 1.00 92.69 88 LEU A O 1
ATOM 708 N N . PHE A 1 89 ? 4.552 -5.882 2.109 1.00 93.94 89 PHE A N 1
ATOM 709 C CA . PHE A 1 89 ? 5.462 -6.961 1.708 1.00 93.94 89 PHE A CA 1
ATOM 710 C C . PHE A 1 89 ? 5.058 -7.614 0.380 1.00 93.94 89 PHE A C 1
ATOM 712 O O . PHE A 1 89 ? 5.917 -8.004 -0.414 1.00 93.94 89 PHE A O 1
ATOM 719 N N . GLU A 1 90 ? 3.759 -7.771 0.132 1.00 92.06 90 GLU A N 1
ATOM 720 C CA . GLU A 1 90 ? 3.249 -8.292 -1.136 1.00 92.06 90 GLU A CA 1
ATOM 721 C C . GLU A 1 90 ? 3.529 -7.328 -2.303 1.00 92.06 90 GLU A C 1
ATOM 723 O O . GLU A 1 90 ? 3.987 -7.753 -3.370 1.00 92.06 90 GLU A O 1
ATOM 728 N N . LEU A 1 91 ? 3.332 -6.025 -2.078 1.00 91.69 91 LEU A N 1
ATOM 729 C CA . LEU A 1 91 ? 3.641 -4.968 -3.036 1.00 91.69 91 LEU A CA 1
ATOM 730 C C . LEU A 1 91 ? 5.137 -4.941 -3.373 1.00 91.69 91 LEU A C 1
ATOM 732 O O . LEU A 1 91 ? 5.489 -4.964 -4.552 1.00 91.69 91 LEU A O 1
ATOM 736 N N . ASP A 1 92 ? 6.016 -4.985 -2.371 1.00 91.75 92 ASP A N 1
ATOM 737 C CA . ASP A 1 92 ? 7.470 -4.991 -2.570 1.00 91.75 92 ASP A CA 1
ATOM 738 C C . ASP A 1 92 ? 7.934 -6.188 -3.404 1.00 91.75 92 ASP A C 1
ATOM 740 O O . ASP A 1 92 ? 8.752 -6.041 -4.322 1.00 91.75 92 ASP A O 1
ATOM 744 N N . LYS A 1 93 ? 7.371 -7.378 -3.157 1.00 91.50 93 LYS A N 1
ATOM 745 C CA . LYS A 1 93 ? 7.643 -8.567 -3.982 1.00 91.50 93 LYS A CA 1
ATOM 746 C C . LYS A 1 93 ? 7.226 -8.339 -5.432 1.00 91.50 93 LYS A C 1
ATOM 748 O O . LYS A 1 93 ? 7.987 -8.664 -6.348 1.00 91.50 93 LYS A O 1
ATOM 753 N N . ARG A 1 94 ? 6.046 -7.757 -5.653 1.00 87.94 94 ARG A N 1
ATOM 754 C CA . ARG A 1 94 ? 5.518 -7.486 -6.995 1.00 87.94 94 ARG A CA 1
ATOM 755 C C . ARG A 1 94 ? 6.328 -6.417 -7.729 1.00 87.94 94 ARG A C 1
ATOM 757 O O . ARG A 1 94 ? 6.651 -6.605 -8.900 1.00 87.94 94 ARG A O 1
ATOM 764 N N . LEU A 1 95 ? 6.724 -5.345 -7.048 1.00 86.12 95 LEU A N 1
ATOM 765 C CA . LEU A 1 95 ? 7.588 -4.299 -7.601 1.00 86.12 95 LEU A CA 1
ATOM 766 C C . LEU A 1 95 ? 8.977 -4.842 -7.946 1.00 86.12 95 LEU A C 1
ATOM 768 O O . LEU A 1 95 ? 9.502 -4.562 -9.025 1.00 86.12 95 LEU A O 1
ATOM 772 N N . THR A 1 96 ? 9.550 -5.673 -7.074 1.00 87.19 96 THR A N 1
ATOM 773 C CA . THR A 1 96 ? 10.836 -6.339 -7.328 1.00 87.19 96 THR A CA 1
ATOM 774 C C . THR A 1 96 ? 10.752 -7.251 -8.553 1.00 87.19 96 THR A C 1
ATOM 776 O O . THR A 1 96 ? 11.633 -7.218 -9.415 1.00 87.19 96 THR A O 1
ATOM 779 N N . TYR A 1 97 ? 9.668 -8.018 -8.683 1.00 86.62 97 TYR A N 1
ATOM 780 C CA . TYR A 1 97 ? 9.415 -8.858 -9.853 1.00 86.62 97 TYR A CA 1
ATOM 781 C C . TYR A 1 97 ? 9.298 -8.036 -11.146 1.00 86.62 97 TYR A C 1
ATOM 783 O O . TYR A 1 97 ? 9.976 -8.337 -12.130 1.00 86.62 97 TYR A O 1
ATOM 791 N N . LEU A 1 98 ? 8.522 -6.947 -11.131 1.00 81.69 98 LEU A N 1
ATOM 792 C CA . LEU A 1 98 ? 8.382 -6.037 -12.274 1.00 81.69 98 LEU A CA 1
ATOM 793 C C . LEU A 1 98 ? 9.715 -5.388 -12.667 1.00 81.69 98 LEU A C 1
ATOM 795 O O . LEU A 1 98 ? 10.018 -5.258 -13.853 1.00 81.69 98 LEU A O 1
ATOM 799 N N . ASN A 1 99 ? 10.540 -5.013 -11.689 1.00 81.56 99 ASN A N 1
ATOM 800 C CA . ASN A 1 99 ? 11.873 -4.466 -11.940 1.00 81.56 99 ASN A CA 1
ATOM 801 C C . ASN A 1 99 ? 12.838 -5.501 -12.533 1.00 81.56 99 ASN A C 1
ATOM 803 O O . ASN A 1 99 ? 13.707 -5.129 -13.318 1.00 81.56 99 ASN A O 1
ATOM 807 N N . ARG A 1 100 ? 12.680 -6.788 -12.199 1.00 78.56 100 ARG A N 1
ATOM 808 C CA . ARG A 1 100 ? 13.475 -7.874 -12.788 1.00 78.56 100 ARG A CA 1
ATOM 809 C C . ARG A 1 100 ? 13.090 -8.159 -14.241 1.00 78.56 100 ARG A C 1
ATOM 811 O O . ARG A 1 100 ? 13.978 -8.431 -15.043 1.00 78.56 100 ARG A O 1
ATOM 818 N N . ILE A 1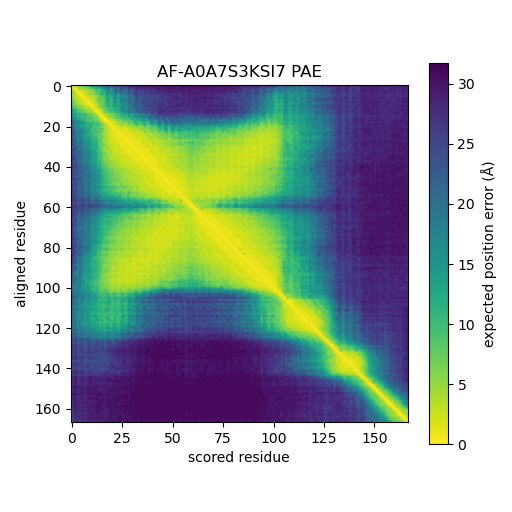 101 ? 11.799 -8.109 -14.573 1.00 75.94 101 ILE A N 1
ATOM 819 C CA . ILE A 1 101 ? 11.312 -8.316 -15.950 1.00 75.94 101 ILE A CA 1
ATOM 820 C C . ILE A 1 101 ? 11.677 -7.135 -16.845 1.00 75.94 101 ILE A C 1
ATOM 822 O O . ILE A 1 101 ? 12.121 -7.327 -17.975 1.00 75.94 101 ILE A O 1
ATOM 826 N N . TYR A 1 102 ? 11.507 -5.918 -16.331 1.00 70.00 102 TYR A N 1
ATOM 827 C CA . TYR A 1 102 ? 11.776 -4.677 -17.048 1.00 70.00 102 TYR A CA 1
ATOM 828 C C . TYR A 1 102 ? 12.922 -3.924 -16.364 1.00 70.00 102 TYR A C 1
ATOM 830 O O . TYR A 1 102 ? 12.673 -2.934 -15.652 1.00 70.00 102 TYR A O 1
ATOM 838 N N . PRO A 1 103 ? 14.175 -4.389 -16.547 1.00 67.12 103 PRO A N 1
ATOM 839 C CA . PRO A 1 103 ? 15.329 -3.710 -15.993 1.00 67.12 103 PRO A CA 1
ATOM 840 C C . PRO A 1 103 ? 15.377 -2.304 -16.578 1.00 67.12 103 PRO A C 1
ATOM 842 O O . PRO A 1 103 ? 15.320 -2.103 -17.793 1.00 67.12 103 PRO A O 1
ATOM 845 N N . GLU A 1 104 ? 15.438 -1.305 -15.705 1.00 62.72 104 GLU A N 1
ATOM 846 C CA . GLU A 1 104 ? 15.598 0.063 -16.172 1.00 62.72 104 GLU A CA 1
ATOM 847 C C . GLU A 1 104 ? 16.948 0.186 -16.863 1.00 62.72 104 GLU A C 1
ATOM 849 O O . GLU A 1 104 ? 17.946 -0.390 -16.422 1.00 62.72 104 GLU A O 1
ATOM 854 N N . LYS A 1 105 ? 16.975 0.933 -17.971 1.00 62.56 105 LYS A N 1
ATOM 855 C CA . LYS A 1 105 ? 18.226 1.212 -18.674 1.00 62.56 105 LYS A CA 1
ATOM 856 C C . LYS A 1 105 ? 19.184 1.833 -17.669 1.00 62.56 105 LYS A C 1
ATOM 858 O O . LYS A 1 105 ? 18.865 2.871 -17.083 1.00 62.56 105 LYS A O 1
ATOM 863 N N . THR A 1 106 ? 20.332 1.194 -17.470 1.00 59.22 106 THR A N 1
ATOM 864 C CA . THR A 1 106 ? 21.371 1.708 -16.575 1.00 59.22 106 THR A CA 1
ATOM 865 C C . THR A 1 106 ? 21.750 3.128 -16.999 1.00 59.22 106 THR A C 1
ATOM 867 O O . THR A 1 106 ? 21.618 3.481 -18.175 1.00 59.22 106 THR A O 1
ATOM 870 N N . GLU A 1 107 ? 22.225 3.967 -16.076 1.00 54.00 107 GLU A N 1
ATOM 871 C CA . GLU A 1 107 ? 22.645 5.339 -16.416 1.00 54.00 107 GLU A CA 1
ATOM 872 C C . GLU A 1 107 ? 23.646 5.361 -17.576 1.00 54.00 107 GLU A C 1
ATOM 874 O O . GLU A 1 107 ? 23.550 6.197 -18.470 1.00 54.00 107 GLU A O 1
ATOM 879 N N . TYR A 1 108 ? 24.522 4.356 -17.639 1.00 50.19 108 TYR A N 1
ATOM 880 C CA . TYR A 1 108 ? 25.425 4.137 -18.763 1.00 50.19 108 TYR A CA 1
ATOM 881 C C . TYR A 1 108 ? 24.690 3.956 -20.103 1.00 50.19 108 TYR A C 1
ATOM 883 O O . TYR A 1 108 ? 25.059 4.566 -21.102 1.00 50.19 108 TYR A O 1
ATOM 891 N N . GLN A 1 109 ? 23.618 3.160 -20.144 1.00 57.28 109 GLN A N 1
ATOM 892 C CA . GLN A 1 109 ? 22.809 2.964 -21.352 1.00 57.28 109 GLN A CA 1
ATOM 893 C C . GLN A 1 109 ? 21.999 4.214 -21.721 1.00 57.28 109 GLN A C 1
ATOM 895 O O . GLN A 1 109 ? 21.846 4.511 -22.909 1.00 57.28 109 GLN A O 1
ATOM 900 N N . LYS A 1 110 ? 21.506 4.967 -20.727 1.00 62.66 110 LYS A N 1
ATOM 901 C CA . LYS A 1 110 ? 20.842 6.262 -20.953 1.00 62.66 110 LYS A CA 1
ATOM 902 C C . LYS A 1 110 ? 21.822 7.258 -21.576 1.00 62.66 110 LYS A C 1
ATOM 904 O O . LYS A 1 110 ? 21.519 7.816 -22.633 1.00 62.66 110 LYS A O 1
ATOM 909 N N . ASN A 1 111 ? 23.015 7.394 -20.998 1.00 62.41 111 ASN A N 1
ATOM 910 C CA . ASN A 1 111 ? 24.073 8.264 -21.507 1.00 62.41 111 ASN A CA 1
ATOM 911 C C . ASN A 1 111 ? 24.513 7.849 -22.911 1.00 62.41 111 ASN A C 1
ATOM 913 O O . ASN A 1 111 ? 24.549 8.700 -23.793 1.00 62.41 111 ASN A O 1
ATOM 917 N N . LEU A 1 112 ? 24.704 6.552 -23.176 1.00 60.97 112 LEU A N 1
ATOM 918 C CA . LEU A 1 112 ? 25.102 6.111 -24.512 1.00 60.97 112 LEU A CA 1
ATOM 919 C C . LEU A 1 112 ? 24.010 6.339 -25.567 1.00 60.97 112 LEU A C 1
ATOM 921 O O . LEU A 1 112 ? 24.314 6.705 -26.697 1.00 60.97 112 LEU A O 1
ATOM 925 N N . SER A 1 113 ? 22.730 6.158 -25.223 1.00 65.12 113 SER A N 1
ATOM 926 C CA . SER A 1 113 ? 21.636 6.465 -26.156 1.00 65.12 113 SER A CA 1
ATOM 927 C C . SER A 1 113 ? 21.561 7.961 -26.478 1.00 65.12 113 SER A C 1
ATOM 929 O O . SER A 1 113 ? 21.356 8.337 -27.632 1.00 65.12 113 SER A O 1
ATOM 931 N N . ARG A 1 114 ? 21.817 8.821 -25.485 1.00 69.81 114 ARG A N 1
ATOM 932 C CA . ARG A 1 114 ? 21.897 10.274 -25.659 1.00 69.81 114 ARG A CA 1
ATOM 933 C C . ARG A 1 114 ? 23.108 10.670 -26.502 1.00 69.81 114 ARG A C 1
ATOM 935 O O . ARG A 1 114 ? 22.975 11.490 -27.405 1.00 69.81 114 ARG A O 1
ATOM 942 N N . GLU A 1 115 ? 24.259 10.054 -26.256 1.00 66.06 115 GLU A N 1
ATOM 943 C CA . GLU A 1 115 ? 25.479 10.247 -27.041 1.00 66.06 115 GLU A CA 1
ATOM 944 C C . GLU A 1 115 ? 25.316 9.768 -28.485 1.00 66.06 115 GLU A C 1
ATOM 946 O O . GLU A 1 115 ? 25.733 10.471 -29.400 1.00 66.06 115 GLU A O 1
ATOM 951 N N . ALA A 1 116 ? 24.652 8.634 -28.723 1.00 69.56 116 ALA A N 1
ATOM 952 C CA . ALA A 1 116 ? 24.367 8.137 -30.068 1.00 69.56 116 ALA A CA 1
ATOM 953 C C . ALA A 1 116 ? 23.451 9.093 -30.851 1.00 69.56 116 ALA A C 1
ATOM 955 O O . ALA A 1 116 ? 23.694 9.358 -32.030 1.00 69.56 116 ALA A O 1
ATOM 956 N N . VAL A 1 117 ? 22.435 9.666 -30.195 1.00 73.50 117 VAL A N 1
ATOM 957 C CA . VAL A 1 117 ? 21.579 10.707 -30.789 1.00 73.50 117 VAL A CA 1
ATOM 958 C C . VAL A 1 117 ? 22.385 11.975 -31.080 1.00 73.50 117 VAL A C 1
ATOM 960 O O . VAL A 1 117 ? 22.305 12.505 -32.186 1.00 73.50 117 VAL A O 1
ATOM 963 N N . LEU A 1 118 ? 23.214 12.434 -30.139 1.00 72.06 118 LEU A N 1
ATOM 964 C CA . LEU A 1 118 ? 24.094 13.591 -30.340 1.00 72.06 118 LEU A CA 1
ATOM 965 C C . LEU A 1 118 ? 25.105 13.360 -31.469 1.00 72.06 118 LEU A C 1
ATOM 967 O O . LEU A 1 118 ? 25.376 14.274 -32.244 1.00 72.06 118 LEU A O 1
ATOM 971 N N . HIS A 1 119 ? 25.639 12.148 -31.601 1.00 67.62 119 HIS A N 1
ATOM 972 C CA . HIS A 1 119 ? 26.548 11.779 -32.679 1.00 67.62 119 HIS A CA 1
ATOM 973 C C . HIS A 1 119 ? 25.834 11.757 -34.033 1.00 67.62 119 HIS A C 1
ATOM 975 O O . HIS A 1 119 ? 26.389 12.241 -35.016 1.00 67.62 119 HIS A O 1
ATOM 981 N N . LYS A 1 120 ? 24.589 11.265 -34.096 1.00 71.44 120 LYS A N 1
ATOM 982 C CA . LYS A 1 120 ? 23.763 11.339 -35.310 1.00 71.44 120 LYS A CA 1
ATOM 983 C C . LYS A 1 120 ? 23.497 12.793 -35.713 1.00 71.44 120 LYS A C 1
ATOM 985 O O . LYS A 1 120 ? 23.715 13.147 -36.865 1.00 71.44 120 LYS A O 1
ATOM 990 N N . LEU A 1 121 ? 23.130 13.644 -34.754 1.00 67.31 121 LEU A N 1
ATOM 991 C 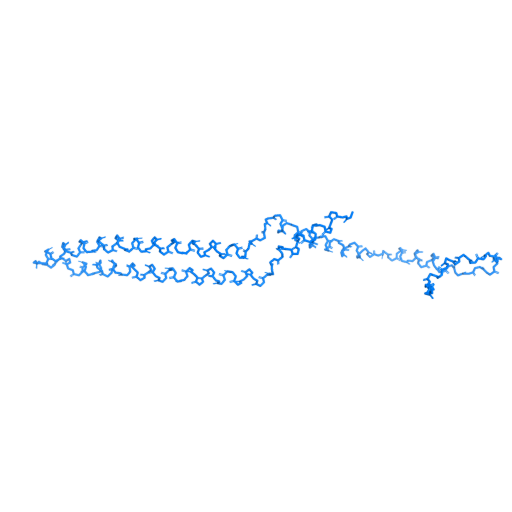CA . LEU A 1 121 ? 22.924 15.078 -34.983 1.00 67.31 121 LEU A CA 1
ATOM 992 C C . LEU A 1 121 ? 24.216 15.782 -35.437 1.00 67.31 121 LEU A C 1
ATOM 994 O O . LEU A 1 121 ? 24.178 16.601 -36.352 1.00 67.31 121 LEU A O 1
ATOM 998 N N . ARG A 1 122 ? 25.376 15.435 -34.861 1.00 64.50 122 ARG A N 1
ATOM 999 C CA . ARG A 1 122 ? 26.685 15.942 -35.318 1.00 64.50 122 ARG A CA 1
ATOM 1000 C C . ARG A 1 122 ? 27.050 15.440 -36.715 1.00 64.50 122 ARG A C 1
ATOM 1002 O O . ARG A 1 122 ? 27.556 16.221 -37.514 1.00 64.50 122 ARG A O 1
ATOM 1009 N N . GLY A 1 123 ? 26.780 14.174 -37.026 1.00 59.06 123 GLY A N 1
ATOM 1010 C CA . GLY A 1 123 ? 26.992 13.600 -38.356 1.00 59.06 123 GLY A CA 1
ATOM 1011 C C . GLY A 1 123 ? 26.117 14.265 -39.420 1.00 59.06 123 GLY A C 1
ATOM 1012 O O . GLY A 1 123 ? 26.599 14.577 -40.505 1.00 59.06 123 GLY A O 1
ATOM 1013 N N . GLU A 1 124 ? 24.865 14.585 -39.091 1.00 57.25 124 GLU A N 1
ATOM 1014 C CA . GLU A 1 124 ? 23.965 15.348 -39.966 1.00 57.25 124 GLU A CA 1
ATOM 1015 C C . GLU A 1 124 ? 24.419 16.807 -40.150 1.00 57.25 124 GLU A C 1
ATOM 1017 O O . GLU A 1 124 ? 24.276 17.357 -41.242 1.00 57.25 124 GLU A O 1
ATOM 1022 N N . GLN A 1 125 ? 25.024 17.431 -39.134 1.00 55.41 125 GLN A N 1
ATOM 1023 C CA . GLN A 1 125 ? 25.638 18.759 -39.272 1.00 55.41 125 GLN A CA 1
ATOM 1024 C C . GLN A 1 125 ? 26.927 18.732 -40.108 1.00 55.41 125 GLN A C 1
ATOM 1026 O O . GLN A 1 125 ? 27.175 19.660 -40.874 1.00 55.41 125 GLN A O 1
ATOM 1031 N N . GLN A 1 126 ? 27.724 17.664 -40.030 1.00 51.00 126 GLN A N 1
ATOM 1032 C CA . GLN A 1 126 ? 28.920 17.495 -40.865 1.00 51.00 126 GLN A CA 1
ATOM 1033 C C . GLN A 1 126 ? 28.581 17.118 -42.317 1.00 51.00 126 GLN A C 1
ATOM 1035 O O . GLN A 1 126 ? 29.269 17.574 -43.228 1.00 51.00 126 GLN A O 1
ATOM 1040 N N . GLY A 1 127 ? 27.490 16.379 -42.549 1.00 47.81 127 GLY A N 1
ATOM 1041 C CA . GLY A 1 127 ? 26.916 16.147 -43.883 1.00 47.81 127 GLY A CA 1
ATOM 1042 C C . GLY A 1 127 ? 26.230 17.381 -44.490 1.00 47.81 127 GLY A C 1
ATOM 1043 O O . GLY A 1 127 ? 25.985 17.421 -45.691 1.00 47.81 127 GLY A O 1
ATOM 1044 N N . LYS A 1 128 ? 25.964 18.411 -43.674 1.00 47.53 128 LYS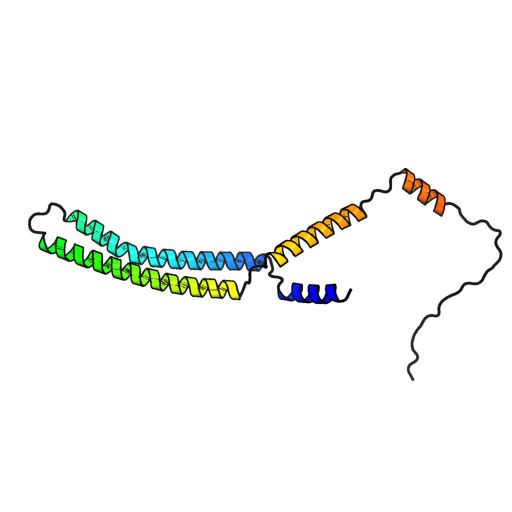 A N 1
ATOM 1045 C CA . LYS A 1 128 ? 25.500 19.746 -44.081 1.00 47.53 128 LYS A CA 1
ATOM 1046 C C . LYS A 1 128 ? 26.596 20.808 -43.948 1.00 47.53 128 LYS A C 1
ATOM 1048 O O . LYS A 1 128 ? 26.291 21.972 -43.688 1.00 47.53 128 LYS A O 1
ATOM 1053 N N . LYS A 1 129 ? 27.870 20.464 -44.172 1.00 49.41 129 LYS A N 1
ATOM 1054 C CA . LYS A 1 129 ? 28.817 21.489 -44.626 1.00 49.41 129 LYS A CA 1
ATOM 1055 C C . LYS A 1 129 ? 28.327 21.959 -45.994 1.00 49.41 129 LYS A C 1
ATOM 1057 O O . LYS A 1 129 ? 28.582 21.319 -47.008 1.00 49.41 129 LYS A O 1
ATOM 1062 N N . GLN A 1 130 ? 27.526 23.022 -45.996 1.00 52.38 130 GLN A N 1
ATOM 1063 C CA . GLN A 1 130 ? 27.183 23.751 -47.205 1.00 52.38 130 GLN A CA 1
ATOM 1064 C C . GLN A 1 130 ? 28.511 24.170 -47.824 1.00 52.38 130 GLN A C 1
ATOM 1066 O O . GLN A 1 130 ? 29.214 24.998 -47.248 1.00 52.38 130 GLN A O 1
ATOM 1071 N N . PHE A 1 131 ? 28.880 23.559 -48.951 1.00 51.91 131 PHE A N 1
ATOM 1072 C CA . PHE A 1 131 ? 29.944 24.103 -49.780 1.00 51.91 131 PHE A CA 1
ATOM 1073 C C . PHE A 1 131 ? 29.587 25.561 -50.030 1.00 51.91 131 PHE A C 1
ATOM 1075 O O . PHE A 1 131 ? 28.500 25.859 -50.538 1.00 51.91 131 PHE A O 1
ATOM 1082 N N . THR A 1 132 ? 30.468 26.473 -49.638 1.00 59.97 132 THR A N 1
ATOM 1083 C CA . THR A 1 132 ? 30.268 27.877 -49.994 1.00 59.97 132 THR A CA 1
ATOM 1084 C C . THR A 1 132 ? 30.229 27.975 -51.519 1.00 59.97 132 THR A C 1
ATOM 1086 O O . THR A 1 132 ? 30.882 27.194 -52.214 1.00 59.97 132 THR A O 1
ATOM 1089 N N . ALA A 1 133 ? 29.449 28.911 -52.072 1.00 57.25 133 ALA A N 1
ATOM 1090 C CA . ALA A 1 133 ? 29.277 29.040 -53.526 1.00 57.25 133 ALA A CA 1
ATOM 1091 C C . ALA A 1 133 ? 30.623 29.120 -54.283 1.00 57.25 133 ALA A C 1
ATOM 1093 O O . ALA A 1 133 ? 30.722 28.697 -55.434 1.00 57.25 133 ALA A O 1
ATOM 1094 N N . GLN A 1 134 ? 31.672 29.609 -53.614 1.00 55.59 134 GLN A N 1
ATOM 1095 C CA . GLN A 1 134 ? 33.047 29.629 -54.109 1.00 55.59 134 GLN A CA 1
ATOM 1096 C C . GLN A 1 134 ? 33.664 28.228 -54.224 1.00 55.59 134 GLN A C 1
ATOM 1098 O O . GLN A 1 134 ? 34.234 27.901 -55.262 1.00 55.59 134 GLN A O 1
ATOM 1103 N N . GLU A 1 135 ? 33.510 27.365 -53.221 1.00 58.78 135 GLU A N 1
ATOM 1104 C CA . GLU A 1 135 ? 34.016 25.989 -53.266 1.00 58.78 135 GLU A CA 1
ATOM 1105 C C . GLU A 1 135 ? 33.299 25.169 -54.340 1.00 58.78 135 GLU A C 1
ATOM 1107 O O . GLU A 1 135 ? 33.940 24.403 -55.055 1.00 58.78 135 GLU A O 1
ATOM 1112 N N . THR A 1 136 ? 31.994 25.386 -54.542 1.00 61.16 136 THR A N 1
ATOM 1113 C CA . THR A 1 136 ? 31.240 24.730 -55.625 1.00 61.16 136 THR A CA 1
ATOM 1114 C C . THR A 1 136 ? 31.691 25.201 -57.009 1.00 61.16 136 THR A C 1
ATOM 1116 O O . THR A 1 136 ? 31.704 24.411 -57.953 1.00 61.16 136 THR A O 1
ATOM 1119 N N . GLN A 1 137 ? 32.080 26.473 -57.149 1.00 66.06 137 GLN A N 1
ATOM 1120 C CA . GLN A 1 137 ? 32.652 27.010 -58.388 1.00 66.06 137 GLN A CA 1
ATOM 1121 C C . GLN A 1 137 ? 34.066 26.480 -58.651 1.00 66.06 137 GLN A C 1
ATOM 1123 O O . GLN A 1 137 ? 34.382 26.163 -59.797 1.00 66.06 137 GLN A O 1
ATOM 1128 N N . ILE A 1 138 ? 34.900 26.344 -57.617 1.00 67.38 138 ILE A N 1
ATOM 1129 C CA . ILE A 1 138 ? 36.238 25.741 -57.725 1.00 67.38 138 ILE A CA 1
ATOM 1130 C C . ILE A 1 138 ? 36.116 24.265 -58.116 1.00 67.38 138 ILE A C 1
ATOM 1132 O O . ILE A 1 138 ? 36.784 23.825 -59.051 1.00 67.38 138 ILE A O 1
ATOM 1136 N N . TYR A 1 139 ? 35.200 23.526 -57.485 1.00 60.41 139 TYR A N 1
ATOM 1137 C CA . TYR A 1 139 ? 34.924 22.132 -57.830 1.00 60.41 139 TYR A CA 1
ATOM 1138 C C . TYR A 1 139 ? 34.437 22.010 -59.279 1.00 60.41 139 TYR A C 1
ATOM 1140 O O . TYR A 1 139 ? 34.987 21.237 -60.056 1.00 60.41 139 TYR A O 1
ATOM 1148 N N . LYS A 1 140 ? 33.477 22.845 -59.702 1.00 65.94 140 LYS A N 1
ATOM 1149 C CA . LYS A 1 140 ? 33.018 22.879 -61.100 1.00 65.94 140 LYS A CA 1
ATOM 1150 C C . LYS A 1 140 ? 34.154 23.177 -62.081 1.00 65.94 140 LYS A C 1
ATOM 1152 O O . LYS A 1 140 ? 34.211 22.517 -63.108 1.00 65.94 140 LYS A O 1
ATOM 1157 N N . LYS A 1 141 ? 35.072 24.096 -61.757 1.00 64.69 141 LYS A N 1
ATOM 1158 C CA . LYS A 1 141 ? 36.240 24.420 -62.597 1.00 64.69 141 LYS A CA 1
ATOM 1159 C C . LYS A 1 141 ? 37.241 23.268 -62.716 1.00 64.69 141 LYS A C 1
ATOM 1161 O O . LYS A 1 141 ? 37.807 23.085 -63.789 1.00 64.69 141 LYS A O 1
ATOM 1166 N N . MET A 1 142 ? 37.447 22.485 -61.654 1.00 58.47 142 MET A N 1
ATOM 1167 C CA . MET A 1 142 ? 38.339 21.317 -61.694 1.00 58.47 142 MET A CA 1
ATOM 1168 C C . MET A 1 142 ? 37.805 20.207 -62.608 1.00 58.47 142 MET A C 1
ATOM 1170 O O . MET A 1 142 ? 38.586 19.577 -63.313 1.00 58.47 142 MET A O 1
ATOM 1174 N N . TYR A 1 143 ? 36.486 20.000 -62.639 1.00 54.78 143 TYR A N 1
ATOM 1175 C CA . TYR A 1 143 ? 35.850 18.959 -63.457 1.00 54.78 143 TYR A CA 1
ATOM 1176 C C . TYR A 1 143 ? 35.334 19.455 -64.821 1.00 54.78 143 TYR A C 1
ATOM 1178 O O . TYR A 1 143 ? 34.936 18.640 -65.648 1.00 54.78 143 TYR A O 1
ATOM 1186 N N . SER A 1 144 ? 35.352 20.767 -65.090 1.00 58.09 144 SER A N 1
ATOM 1187 C CA . SER A 1 144 ? 34.992 21.346 -66.396 1.00 58.09 144 SER A CA 1
ATOM 1188 C C . SER A 1 144 ? 36.175 21.507 -67.355 1.00 58.09 144 SER A C 1
ATOM 1190 O O . SER A 1 144 ? 35.987 21.999 -68.466 1.00 58.09 144 SER A O 1
ATOM 1192 N N . LEU A 1 145 ? 37.390 21.117 -66.959 1.00 53.72 145 LEU A N 1
ATOM 1193 C CA . LEU A 1 145 ? 38.521 20.979 -67.879 1.00 53.72 145 LEU A CA 1
ATOM 1194 C C . LEU A 1 145 ? 38.341 19.686 -68.688 1.00 53.72 145 LEU A C 1
ATOM 1196 O O . LEU A 1 145 ? 38.934 18.649 -68.404 1.00 53.72 145 LEU A O 1
ATOM 1200 N N . GLY A 1 146 ? 37.449 19.756 -69.676 1.00 43.66 146 GLY A N 1
ATOM 1201 C CA . GLY A 1 146 ? 37.237 18.708 -70.663 1.00 43.66 146 GLY A CA 1
ATOM 1202 C C . GLY A 1 146 ? 38.492 18.455 -71.501 1.00 43.66 146 GLY A C 1
ATOM 1203 O O . GLY A 1 146 ? 39.139 19.386 -71.970 1.00 43.66 146 GLY A O 1
ATOM 1204 N N . SER A 1 147 ? 38.807 17.166 -71.644 1.00 43.69 147 SER A N 1
ATOM 1205 C CA . SER A 1 147 ? 39.587 16.504 -72.699 1.00 43.69 147 SER A CA 1
ATOM 1206 C C . SER A 1 147 ? 40.478 17.392 -73.579 1.00 43.69 147 SER A C 1
ATOM 1208 O O . SER A 1 147 ? 40.017 17.995 -74.547 1.00 43.69 147 SER A O 1
ATOM 1210 N N . ASN A 1 148 ? 41.785 17.352 -73.332 1.00 38.75 148 ASN A N 1
ATOM 1211 C CA . ASN A 1 148 ? 42.774 17.762 -74.323 1.00 38.75 148 ASN A CA 1
ATOM 1212 C C . ASN A 1 148 ? 42.927 16.613 -75.351 1.00 38.75 148 ASN A C 1
ATOM 1214 O O . ASN A 1 148 ? 43.336 15.521 -74.945 1.00 38.75 148 ASN A O 1
ATOM 1218 N N . PRO A 1 149 ? 42.614 16.778 -76.654 1.00 44.44 149 PRO A N 1
ATOM 1219 C CA . PRO A 1 149 ? 42.706 15.708 -77.655 1.00 44.44 149 PRO A CA 1
ATOM 1220 C C . PRO A 1 149 ? 44.153 15.491 -78.143 1.00 44.44 149 PRO A C 1
ATOM 1222 O O . PRO A 1 149 ? 44.424 15.407 -79.337 1.00 44.44 149 PRO A O 1
ATOM 1225 N N . SER A 1 150 ? 45.110 15.410 -77.217 1.00 44.25 150 SER A N 1
ATOM 1226 C CA . SER A 1 150 ? 46.516 15.117 -77.510 1.00 44.25 150 SER A CA 1
ATOM 1227 C C . SER A 1 150 ? 47.202 14.500 -76.289 1.00 44.25 150 SER A C 1
ATOM 1229 O O . SER A 1 150 ? 48.060 15.109 -75.654 1.00 44.25 150 SER A O 1
ATOM 1231 N N . ALA A 1 151 ? 46.845 13.265 -75.953 1.00 39.50 151 ALA A N 1
ATOM 1232 C CA . ALA A 1 151 ? 47.707 12.403 -75.154 1.00 39.50 151 ALA A CA 1
ATOM 1233 C C . ALA A 1 151 ? 47.482 10.959 -75.603 1.00 39.50 151 ALA A C 1
ATOM 1235 O O . ALA A 1 151 ? 46.421 10.374 -75.409 1.00 39.50 151 ALA A O 1
ATOM 1236 N N . LYS A 1 152 ? 48.486 10.434 -76.302 1.00 38.03 152 LYS A N 1
ATOM 1237 C CA . LYS A 1 152 ? 48.557 9.067 -76.808 1.00 38.03 152 LYS A CA 1
ATOM 1238 C C . LYS A 1 152 ? 48.309 8.046 -75.693 1.00 38.03 152 LYS A C 1
ATOM 1240 O O . LYS A 1 152 ? 48.813 8.194 -74.589 1.00 38.03 152 LYS A O 1
ATOM 1245 N N . ALA A 1 153 ? 47.577 7.003 -76.076 1.00 48.34 153 ALA A N 1
ATOM 1246 C CA . ALA A 1 153 ? 47.480 5.673 -75.487 1.00 48.34 153 ALA A CA 1
ATOM 1247 C C . ALA A 1 153 ? 48.440 5.350 -74.324 1.00 48.34 153 ALA A C 1
ATOM 1249 O O . ALA A 1 153 ? 49.633 5.132 -74.535 1.00 48.34 153 ALA A O 1
ATOM 1250 N N . THR A 1 154 ? 47.863 5.096 -73.151 1.00 40.75 154 THR A N 1
ATOM 1251 C CA . THR A 1 154 ? 48.405 4.106 -72.217 1.00 40.75 154 THR A CA 1
ATOM 1252 C C . THR A 1 154 ? 47.260 3.247 -71.704 1.00 40.75 154 THR A C 1
ATOM 1254 O O . THR A 1 154 ? 46.227 3.740 -71.259 1.00 40.75 154 THR A O 1
ATOM 1257 N N . LYS A 1 155 ? 47.435 1.940 -71.896 1.00 42.38 155 LYS A N 1
ATOM 1258 C CA . LYS A 1 155 ? 46.454 0.873 -71.717 1.00 42.38 155 LYS A CA 1
ATOM 1259 C C . LYS A 1 155 ? 45.819 0.881 -70.325 1.00 42.38 155 LYS A C 1
ATOM 1261 O O . LYS A 1 155 ? 46.489 1.057 -69.313 1.00 42.38 155 LYS A O 1
ATOM 1266 N N . SER A 1 156 ? 44.525 0.590 -70.329 1.00 45.22 156 SER A N 1
ATOM 1267 C CA . SER A 1 156 ? 43.704 0.161 -69.204 1.00 45.22 156 SER A CA 1
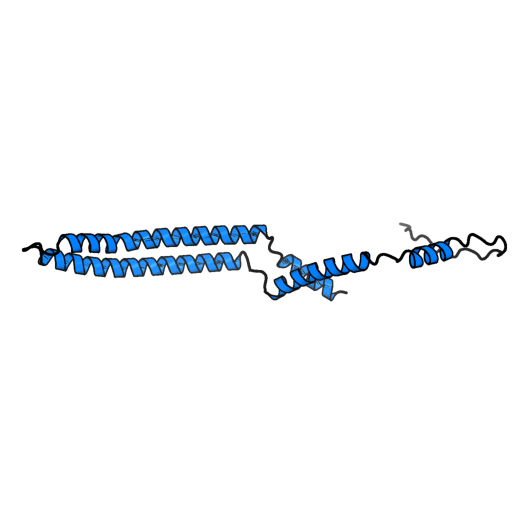ATOM 1268 C C . SER A 1 156 ? 44.357 -0.979 -68.414 1.00 45.22 156 SER A C 1
ATOM 1270 O O . SER A 1 156 ? 44.642 -2.031 -68.988 1.00 45.22 156 SER A O 1
ATOM 1272 N N . TYR A 1 157 ? 44.521 -0.810 -67.101 1.00 45.53 157 TYR A N 1
ATOM 1273 C CA . TYR A 1 157 ? 44.669 -1.941 -66.187 1.00 45.53 157 TYR A CA 1
ATOM 1274 C C . TYR A 1 157 ? 43.296 -2.241 -65.585 1.00 45.53 157 TYR A C 1
ATOM 1276 O O . TYR A 1 157 ? 42.791 -1.489 -64.754 1.00 45.53 157 TYR A O 1
ATOM 1284 N N . ILE A 1 158 ? 42.674 -3.309 -66.074 1.00 54.38 158 ILE A N 1
ATOM 1285 C CA . ILE A 1 158 ? 41.442 -3.880 -65.533 1.00 54.38 158 ILE A CA 1
ATOM 1286 C C . ILE A 1 158 ? 41.884 -4.970 -64.548 1.00 54.38 158 ILE A C 1
ATOM 1288 O O . ILE A 1 158 ? 42.505 -5.938 -64.995 1.00 54.38 158 ILE A O 1
ATOM 1292 N N . PRO A 1 159 ? 41.612 -4.876 -63.236 1.00 44.94 159 PRO A N 1
ATOM 1293 C CA . PRO A 1 159 ? 41.673 -6.055 -62.391 1.00 44.94 159 PRO A CA 1
ATOM 1294 C C . PRO A 1 159 ? 40.452 -6.937 -62.690 1.00 44.94 159 PRO A C 1
ATOM 1296 O O . PRO A 1 159 ? 39.324 -6.610 -62.340 1.00 44.94 159 PRO A O 1
ATOM 1299 N N . VAL A 1 160 ? 40.757 -8.006 -63.424 1.00 49.34 160 VAL A N 1
ATOM 1300 C CA . VAL A 1 160 ? 40.063 -9.282 -63.656 1.00 49.34 160 VAL A CA 1
ATOM 1301 C C . VAL A 1 160 ? 38.814 -9.532 -62.796 1.00 49.34 160 VAL A C 1
ATOM 1303 O O . VAL A 1 160 ? 38.892 -9.614 -61.570 1.00 49.34 160 VAL A O 1
ATOM 1306 N N . ASP A 1 161 ? 37.689 -9.746 -63.484 1.00 45.31 161 ASP A N 1
ATOM 1307 C CA . ASP A 1 161 ? 36.482 -10.383 -62.956 1.00 45.31 161 ASP A CA 1
ATOM 1308 C C . ASP A 1 161 ? 36.817 -11.766 -62.379 1.00 45.31 161 ASP A C 1
ATOM 1310 O O . ASP A 1 161 ? 37.308 -12.648 -63.081 1.00 45.31 161 ASP A O 1
ATOM 1314 N N . PHE A 1 162 ? 36.517 -11.968 -61.097 1.00 49.56 162 PHE A N 1
ATOM 1315 C CA . PHE A 1 162 ? 36.536 -13.281 -60.463 1.00 49.56 162 PHE A CA 1
ATOM 1316 C C . PHE A 1 162 ? 35.117 -13.857 -60.507 1.00 49.56 162 PHE A C 1
ATOM 1318 O O . PHE A 1 162 ? 34.223 -13.364 -59.812 1.00 49.56 162 PHE A O 1
ATOM 1325 N N . LYS A 1 163 ? 34.910 -14.905 -61.307 1.00 48.44 163 LYS A N 1
ATOM 1326 C CA . LYS A 1 163 ? 33.795 -15.849 -61.162 1.00 48.44 163 LYS A CA 1
ATOM 1327 C C . LYS A 1 163 ? 34.286 -17.287 -61.389 1.00 48.44 163 LYS A C 1
ATOM 1329 O O . LYS A 1 163 ? 35.304 -17.458 -62.051 1.00 48.44 163 LYS A O 1
ATOM 1334 N N . PRO A 1 164 ? 33.626 -18.261 -60.741 1.00 49.44 164 PRO A N 1
ATOM 1335 C CA . PRO A 1 164 ? 34.193 -19.551 -60.371 1.00 49.44 164 PRO A CA 1
ATOM 1336 C C . PRO A 1 164 ? 33.955 -20.602 -61.456 1.00 49.44 164 PRO A C 1
ATOM 1338 O O . PRO A 1 164 ? 32.895 -20.585 -62.078 1.00 49.44 164 PRO A O 1
ATOM 1341 N N . ASP A 1 165 ? 34.893 -21.535 -61.602 1.00 45.34 165 ASP A N 1
ATOM 1342 C CA . ASP A 1 165 ? 34.651 -22.783 -62.321 1.00 45.34 165 ASP A CA 1
ATOM 1343 C C . ASP A 1 165 ? 34.481 -23.910 -61.295 1.00 45.34 165 ASP A C 1
ATOM 1345 O O . ASP A 1 165 ? 35.390 -24.218 -60.518 1.00 45.34 165 ASP A O 1
ATOM 1349 N N . ASP A 1 166 ? 33.264 -24.452 -61.279 1.00 47.62 166 ASP A N 1
ATOM 1350 C CA . ASP A 1 166 ? 32.945 -25.795 -60.814 1.00 47.62 166 ASP A CA 1
ATOM 1351 C C . ASP A 1 166 ? 33.470 -26.795 -61.861 1.00 47.62 166 ASP A C 1
ATOM 1353 O O . ASP A 1 166 ? 33.057 -26.721 -63.017 1.00 47.62 166 ASP A O 1
ATOM 1357 N N . GLU A 1 167 ? 34.355 -27.708 -61.450 1.00 4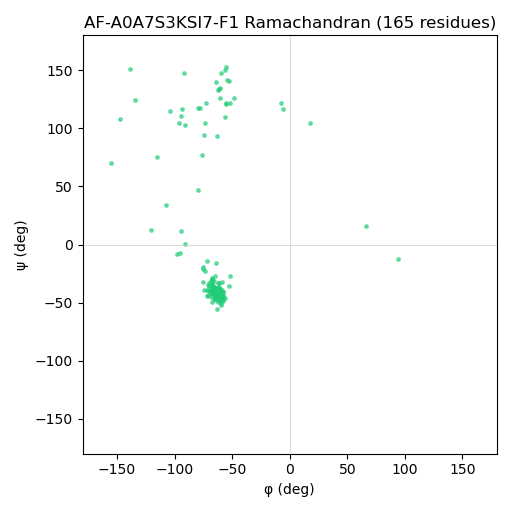2.56 167 GLU A N 1
ATOM 1358 C CA . GLU A 1 167 ? 34.376 -29.146 -61.799 1.00 42.56 167 GLU A CA 1
ATOM 1359 C C . GLU A 1 167 ? 35.399 -29.895 -60.927 1.00 42.56 167 GLU A C 1
ATOM 1361 O O . GLU A 1 167 ? 36.578 -29.472 -60.860 1.00 42.56 167 GLU A O 1
#

Secondary structure (DSSP, 8-state):
-HHHHHHHHHHHHS---HHHHHHHHHHHHHHHHHHHHHHHHHHHHHHHHHHHHHHTTT-TT-HHHHHHHHHHHHHHHHHHHHHHHHHHHHHHHHHHHHHHHSPPPPHHHHHHHHHHHHHHHHHHHHHT----HHHHHHHHHHH-----S------------------

Mean predicted aligned error: 17.83 Å